Protein AF-A0A9P5QBF5-F1 (afdb_monomer)

Structure (mmCIF, N/CA/C/O backbone):
data_AF-A0A9P5QBF5-F1
#
_entry.id   AF-A0A9P5QBF5-F1
#
loop_
_atom_site.group_PDB
_atom_site.id
_atom_site.type_symbol
_atom_site.label_atom_id
_atom_site.label_alt_id
_atom_site.label_comp_id
_atom_site.label_asym_id
_atom_site.label_entity_id
_atom_site.label_seq_id
_atom_site.pdbx_PDB_ins_code
_atom_site.Cartn_x
_atom_site.Cartn_y
_atom_site.Cartn_z
_atom_site.occupancy
_atom_site.B_iso_or_equiv
_atom_site.auth_seq_id
_atom_site.auth_comp_id
_atom_site.auth_asym_id
_atom_site.auth_atom_id
_atom_site.pdbx_PDB_model_num
ATOM 1 N N . ASP A 1 1 ? 10.047 -14.218 -41.007 1.00 65.19 1 ASP A N 1
ATOM 2 C CA . ASP A 1 1 ? 9.999 -12.803 -41.409 1.00 65.19 1 ASP A CA 1
ATOM 3 C C . ASP A 1 1 ? 8.590 -12.285 -41.497 1.00 65.19 1 ASP A C 1
ATOM 5 O O . ASP A 1 1 ? 7.665 -13.054 -41.736 1.00 65.19 1 ASP A O 1
ATOM 9 N N . ILE A 1 2 ? 8.443 -10.990 -41.243 1.00 76.44 2 ILE A N 1
ATOM 10 C CA . ILE A 1 2 ? 7.163 -10.292 -41.213 1.00 76.44 2 ILE A CA 1
ATOM 11 C C . ILE A 1 2 ? 7.201 -9.244 -42.318 1.00 76.44 2 ILE A C 1
ATOM 13 O O . ILE A 1 2 ? 8.107 -8.416 -42.357 1.00 76.44 2 ILE A O 1
ATOM 17 N N . GLN A 1 3 ? 6.226 -9.289 -43.223 1.00 81.00 3 GLN A N 1
ATOM 18 C CA . GLN A 1 3 ? 6.135 -8.348 -44.332 1.00 81.00 3 GLN A CA 1
ATOM 19 C C . GLN A 1 3 ? 5.324 -7.117 -43.910 1.00 81.00 3 GLN A C 1
ATOM 21 O O . GLN A 1 3 ? 4.159 -7.230 -43.530 1.00 81.00 3 GLN A O 1
ATOM 26 N N . LEU A 1 4 ? 5.938 -5.936 -43.985 1.00 80.81 4 LEU A N 1
ATOM 27 C CA . LEU A 1 4 ? 5.291 -4.664 -43.662 1.00 80.81 4 LEU A CA 1
ATOM 28 C C . LEU A 1 4 ? 4.641 -4.061 -44.913 1.00 80.81 4 LEU A C 1
ATOM 30 O O . LEU A 1 4 ? 5.252 -4.008 -45.979 1.00 80.81 4 LEU A O 1
ATOM 34 N N . SER A 1 5 ? 3.400 -3.589 -44.780 1.00 81.31 5 SER A N 1
ATOM 35 C CA . SER A 1 5 ? 2.726 -2.821 -45.837 1.00 81.31 5 SER A CA 1
ATOM 36 C C . SER A 1 5 ? 3.204 -1.359 -45.846 1.00 81.31 5 SER A C 1
ATOM 38 O O . SER A 1 5 ? 3.577 -0.845 -44.787 1.00 81.31 5 SER A O 1
ATOM 40 N N . PRO A 1 6 ? 3.163 -0.653 -46.995 1.00 79.75 6 PRO A N 1
ATOM 41 C CA . PRO A 1 6 ? 3.531 0.761 -47.069 1.00 79.75 6 PRO A CA 1
ATOM 42 C C . PRO A 1 6 ? 2.753 1.604 -46.050 1.00 79.75 6 PRO A C 1
ATO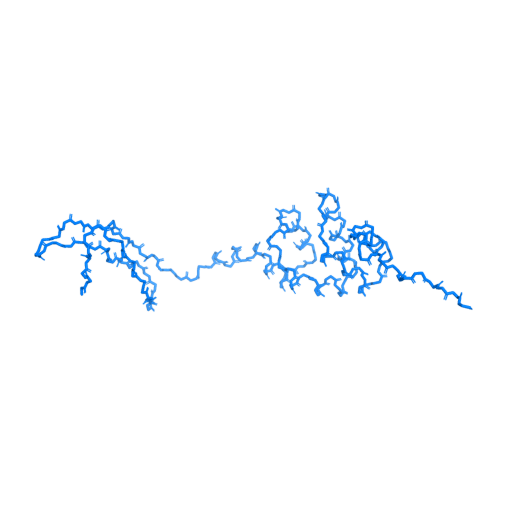M 44 O O . PRO A 1 6 ? 1.530 1.507 -45.975 1.00 79.75 6 PRO A O 1
ATOM 47 N N . HIS A 1 7 ? 3.464 2.421 -45.266 1.00 78.19 7 HIS A N 1
ATOM 48 C CA . HIS A 1 7 ? 2.912 3.259 -44.187 1.00 78.19 7 HIS A CA 1
ATOM 49 C C . HIS A 1 7 ? 2.167 2.505 -43.061 1.00 78.19 7 HIS A C 1
ATOM 51 O O . HIS A 1 7 ? 1.459 3.130 -42.273 1.00 78.19 7 HIS A O 1
ATOM 57 N N . GLY A 1 8 ? 2.328 1.181 -42.952 1.00 75.88 8 GLY A N 1
ATOM 58 C CA . GLY A 1 8 ? 1.756 0.381 -41.868 1.00 75.88 8 GLY A CA 1
ATOM 59 C C . GLY A 1 8 ? 2.622 0.382 -40.605 1.00 75.88 8 GLY A C 1
ATOM 60 O O . GLY A 1 8 ? 3.849 0.350 -40.679 1.00 75.88 8 GLY A O 1
ATOM 61 N N . THR A 1 9 ? 1.986 0.374 -39.432 1.00 80.88 9 THR A N 1
ATOM 62 C CA . THR A 1 9 ? 2.643 0.101 -38.144 1.00 80.88 9 THR A CA 1
ATOM 63 C C . THR A 1 9 ? 2.379 -1.345 -37.742 1.00 80.88 9 THR A C 1
ATOM 65 O O . THR A 1 9 ? 1.262 -1.836 -37.891 1.00 80.88 9 THR A O 1
ATOM 68 N N . PHE A 1 10 ? 3.396 -2.026 -37.224 1.00 81.50 10 PHE A N 1
ATOM 69 C CA . PHE A 1 10 ? 3.298 -3.413 -36.789 1.00 81.50 10 PHE A CA 1
ATOM 70 C C . PHE A 1 10 ? 4.012 -3.597 -35.447 1.00 81.50 10 PHE A C 1
ATOM 72 O O . PHE A 1 10 ? 5.110 -3.077 -35.255 1.00 81.50 10 PHE A O 1
ATOM 79 N N . GLN A 1 11 ? 3.390 -4.344 -34.536 1.00 85.25 11 GLN A N 1
ATOM 80 C CA . GLN A 1 11 ? 3.918 -4.666 -33.211 1.00 85.25 11 GLN A CA 1
ATOM 81 C C . GLN A 1 11 ? 3.894 -6.184 -33.021 1.00 85.25 11 GLN A C 1
ATOM 83 O O . GLN A 1 11 ? 2.894 -6.833 -33.322 1.00 85.25 11 GLN A O 1
ATOM 88 N N . TYR A 1 12 ? 4.996 -6.740 -32.516 1.00 83.19 12 TYR A N 1
ATOM 89 C CA . TYR A 1 12 ? 5.130 -8.158 -32.196 1.00 83.19 12 TYR A CA 1
ATOM 90 C C . TYR A 1 12 ? 5.680 -8.319 -30.789 1.00 83.19 12 TYR A C 1
ATOM 92 O O . TYR A 1 12 ? 6.741 -7.787 -30.462 1.00 83.19 12 TYR A O 1
ATOM 100 N N . GLU A 1 13 ? 4.950 -9.063 -29.971 1.00 87.88 13 GLU A N 1
ATOM 101 C CA . GLU A 1 13 ? 5.317 -9.361 -28.595 1.00 87.88 13 GLU A CA 1
ATOM 102 C C . GLU A 1 13 ? 5.711 -10.828 -28.487 1.00 87.88 13 GLU A C 1
ATOM 104 O O . GLU A 1 13 ? 5.074 -11.707 -29.068 1.00 87.88 13 GLU A O 1
ATOM 109 N N . TYR A 1 14 ? 6.773 -11.099 -27.736 1.00 85.06 14 TYR A N 1
ATOM 110 C CA . TYR A 1 14 ? 7.214 -12.455 -27.450 1.00 85.06 14 TYR A CA 1
ATOM 111 C C . TYR A 1 14 ? 7.714 -12.556 -26.015 1.00 85.06 14 TYR A C 1
ATOM 113 O O . TYR A 1 14 ? 8.291 -11.617 -25.465 1.00 85.06 14 TYR A O 1
ATOM 121 N N . GLY A 1 15 ? 7.481 -13.719 -25.413 1.00 87.62 15 GLY A N 1
ATOM 122 C CA . GLY A 1 15 ? 7.996 -14.064 -24.096 1.00 87.62 15 GLY A CA 1
ATOM 123 C C . GLY A 1 15 ? 9.265 -14.899 -24.210 1.00 87.62 15 GLY A C 1
ATOM 124 O O . GLY A 1 15 ? 9.379 -15.762 -25.078 1.00 87.62 15 GLY A O 1
ATOM 125 N N . PHE A 1 16 ? 10.207 -14.662 -23.306 1.00 87.62 16 PHE A N 1
ATOM 126 C CA . PHE A 1 16 ? 11.395 -15.486 -23.111 1.00 87.62 16 PHE A CA 1
ATOM 127 C C . PHE A 1 16 ? 11.712 -15.553 -21.616 1.00 87.62 16 PHE A C 1
ATOM 129 O O . PHE A 1 16 ? 11.216 -14.750 -20.824 1.00 87.62 16 PHE A O 1
ATOM 136 N N . TYR A 1 17 ? 12.528 -16.525 -21.226 1.00 89.56 17 TYR A N 1
ATOM 137 C CA . TYR A 1 17 ? 13.035 -16.661 -19.866 1.00 89.56 17 TYR A CA 1
ATOM 138 C C . TYR A 1 17 ? 14.560 -16.720 -19.901 1.00 89.56 17 TYR A C 1
ATOM 140 O O . TYR A 1 17 ? 15.155 -17.054 -20.927 1.00 89.56 17 TYR A O 1
ATOM 148 N N . PHE A 1 18 ? 15.188 -16.415 -18.771 1.00 89.81 18 PHE A N 1
ATOM 149 C CA . PHE A 1 18 ? 16.626 -16.575 -18.600 1.00 89.81 18 PHE A CA 1
ATOM 150 C C . PHE A 1 18 ? 16.900 -17.824 -17.769 1.00 89.81 18 PHE A C 1
ATOM 152 O O . PHE A 1 18 ? 16.278 -17.979 -16.716 1.00 89.81 18 PHE A O 1
ATOM 159 N N . PRO A 1 19 ? 17.789 -18.723 -18.223 1.00 88.44 19 PRO A N 1
ATOM 160 C CA . PRO A 1 19 ? 18.103 -19.929 -17.469 1.00 88.44 19 PRO A CA 1
ATOM 161 C C . PRO A 1 19 ? 18.984 -19.630 -16.248 1.00 88.44 19 PRO A C 1
ATOM 163 O O . PRO A 1 19 ? 18.926 -20.361 -15.265 1.00 88.44 19 PRO A O 1
ATOM 166 N N . GLU A 1 20 ? 19.791 -18.567 -16.312 1.00 89.62 20 GLU A N 1
ATOM 167 C CA . GLU A 1 20 ? 20.855 -18.268 -15.353 1.00 89.62 20 GLU A CA 1
ATOM 168 C C . GLU A 1 20 ? 21.074 -16.752 -15.227 1.00 89.62 20 GLU A C 1
ATOM 170 O O . GLU A 1 20 ? 20.557 -15.954 -16.016 1.00 89.62 20 GLU A O 1
ATOM 175 N N . GLU A 1 21 ? 21.855 -16.351 -14.228 1.00 90.44 21 GLU A N 1
ATOM 176 C CA . GLU A 1 21 ? 22.287 -14.967 -14.043 1.00 90.44 21 GLU A CA 1
ATOM 177 C C . GLU A 1 21 ? 23.352 -14.577 -15.069 1.00 90.44 21 GLU A C 1
ATOM 179 O O . GLU A 1 21 ? 24.209 -15.378 -15.434 1.00 90.44 21 GLU A O 1
ATOM 184 N N . GLY A 1 22 ? 23.333 -13.323 -15.519 1.00 91.75 22 GLY A N 1
ATOM 185 C CA . GLY A 1 22 ? 24.286 -12.853 -16.517 1.00 91.75 22 GLY A CA 1
ATOM 186 C C . GLY A 1 22 ? 23.839 -11.602 -17.257 1.00 91.75 22 GLY A C 1
ATOM 187 O O . GLY A 1 22 ? 22.780 -11.030 -16.995 1.00 91.75 22 GLY A O 1
ATOM 188 N N . ASP A 1 23 ? 24.677 -11.172 -18.194 1.00 91.94 23 ASP A N 1
ATOM 189 C CA . ASP A 1 23 ? 24.373 -10.094 -19.129 1.00 91.94 23 ASP A CA 1
ATOM 190 C C . ASP A 1 23 ? 24.045 -10.707 -20.489 1.00 91.94 23 ASP A C 1
ATOM 192 O O . ASP A 1 23 ? 24.905 -11.289 -21.147 1.00 91.94 23 ASP A O 1
ATOM 196 N N . PHE A 1 24 ? 22.787 -10.580 -20.904 1.00 89.31 24 PHE A N 1
ATOM 197 C CA . PHE A 1 24 ? 22.296 -11.147 -22.152 1.00 89.31 24 PHE A CA 1
ATOM 198 C C . PHE A 1 24 ? 22.082 -10.036 -23.173 1.00 89.31 24 PHE A C 1
ATOM 200 O O . PHE A 1 24 ? 21.282 -9.121 -22.960 1.00 89.31 24 PHE A O 1
ATOM 207 N N . SER A 1 25 ? 22.790 -10.107 -24.297 1.00 88.75 25 SER A N 1
ATOM 208 C CA . SER A 1 25 ? 22.554 -9.201 -25.419 1.00 88.75 25 SER A CA 1
ATOM 209 C C . SER A 1 25 ? 21.190 -9.484 -26.039 1.00 88.75 25 SER A C 1
ATOM 211 O O . SER A 1 25 ? 20.905 -10.600 -26.473 1.00 88.75 25 SER A O 1
ATOM 213 N N . HIS A 1 26 ? 20.346 -8.461 -26.090 1.00 86.81 26 HIS A N 1
ATOM 214 C CA . HIS A 1 26 ? 19.062 -8.508 -26.767 1.00 86.81 26 HIS A CA 1
ATOM 215 C C . HIS A 1 26 ? 19.262 -8.145 -28.233 1.00 86.81 26 HIS A C 1
ATOM 217 O O . HIS A 1 26 ? 19.743 -7.054 -28.548 1.00 86.81 26 HIS A O 1
ATOM 223 N N . TYR A 1 27 ? 18.931 -9.080 -29.124 1.00 83.62 27 TYR A N 1
ATOM 224 C CA . TYR A 1 27 ? 19.044 -8.845 -30.557 1.00 83.62 27 TYR A CA 1
ATOM 225 C C . TYR A 1 27 ? 17.982 -7.819 -30.983 1.00 83.62 27 TYR A C 1
ATOM 227 O O . TYR A 1 27 ? 16.786 -8.088 -30.819 1.00 83.62 27 TYR A O 1
ATOM 235 N N . PRO A 1 28 ? 18.385 -6.635 -31.478 1.00 85.62 28 PRO A N 1
ATOM 236 C CA . PRO A 1 28 ? 17.447 -5.556 -31.732 1.00 85.62 28 PRO A CA 1
ATOM 237 C C . PRO A 1 28 ? 16.561 -5.850 -32.943 1.00 85.62 28 PRO A C 1
ATOM 239 O O . PRO A 1 28 ? 16.864 -6.692 -33.792 1.00 85.62 28 PRO A O 1
ATOM 242 N N . ALA A 1 29 ? 15.463 -5.106 -33.049 1.00 86.69 29 ALA A N 1
ATOM 243 C CA . ALA A 1 29 ? 14.635 -5.126 -34.245 1.00 86.69 29 ALA A CA 1
ATOM 244 C C . ALA A 1 29 ? 15.429 -4.581 -35.444 1.00 86.69 29 ALA A C 1
ATOM 246 O O . ALA A 1 29 ? 16.030 -3.509 -35.350 1.00 86.69 29 ALA A O 1
ATOM 247 N N . HIS A 1 30 ? 15.400 -5.310 -36.559 1.00 86.81 30 HIS A N 1
ATOM 248 C CA . HIS A 1 30 ? 16.002 -4.913 -37.830 1.00 86.81 30 HIS A CA 1
ATOM 249 C C . HIS A 1 30 ? 14.913 -4.772 -38.891 1.00 86.81 30 HIS A C 1
ATOM 251 O O . HIS A 1 30 ? 13.950 -5.538 -38.911 1.00 86.81 30 HIS A O 1
ATOM 257 N N . VAL A 1 31 ? 15.092 -3.806 -39.784 1.00 85.94 31 VAL A N 1
ATOM 258 C CA . VAL A 1 31 ? 14.298 -3.655 -41.000 1.00 85.94 31 VAL A CA 1
ATOM 259 C C . VAL A 1 31 ? 15.239 -3.853 -42.178 1.00 85.94 31 VAL A C 1
ATOM 261 O O . VAL A 1 31 ? 16.254 -3.161 -42.286 1.00 85.94 31 VAL A O 1
ATOM 264 N N . SER A 1 32 ? 14.901 -4.792 -43.055 1.00 86.25 32 SER A N 1
ATOM 265 C CA . SER A 1 32 ? 15.607 -5.041 -44.308 1.00 86.25 32 SER A CA 1
ATOM 266 C C . SER A 1 32 ? 14.732 -4.699 -45.510 1.00 86.25 32 SER A C 1
ATOM 268 O O . SER A 1 32 ? 13.501 -4.731 -45.442 1.00 86.25 32 SER A O 1
ATOM 270 N N . ASN A 1 33 ? 15.379 -4.354 -46.618 1.00 83.50 33 ASN A N 1
ATOM 271 C CA . ASN A 1 33 ? 14.759 -4.249 -47.929 1.00 83.50 33 ASN A CA 1
ATOM 272 C C . ASN A 1 33 ? 15.538 -5.148 -48.892 1.00 83.50 33 ASN A C 1
ATOM 274 O O . ASN A 1 33 ? 16.723 -4.918 -49.122 1.00 83.50 33 ASN A O 1
ATOM 278 N N . TYR A 1 34 ? 14.878 -6.170 -49.436 1.00 83.00 34 TYR A N 1
ATOM 279 C CA . TYR A 1 34 ? 15.533 -7.276 -50.144 1.00 83.00 34 TYR A CA 1
ATOM 280 C C . TYR A 1 34 ? 16.607 -7.949 -49.268 1.00 83.00 34 TYR A C 1
ATOM 282 O O . TYR A 1 34 ? 16.255 -8.572 -48.267 1.00 83.00 34 TYR A O 1
ATOM 290 N N . GLU A 1 35 ? 17.888 -7.819 -49.618 1.00 82.50 35 GLU A N 1
ATOM 291 C CA . GLU A 1 35 ? 19.023 -8.428 -48.905 1.00 82.50 35 GLU A CA 1
ATOM 292 C C . GLU A 1 35 ? 19.789 -7.425 -48.023 1.00 82.50 35 GLU A C 1
ATOM 294 O O . GLU A 1 35 ? 20.676 -7.822 -47.267 1.00 82.50 35 GLU A O 1
ATOM 299 N N . ASP A 1 36 ? 19.412 -6.141 -48.053 1.00 82.50 36 ASP A N 1
ATOM 300 C CA . ASP A 1 36 ? 20.113 -5.074 -47.338 1.00 82.50 36 ASP A CA 1
ATOM 301 C C . ASP A 1 36 ? 19.374 -4.655 -46.061 1.00 82.50 36 ASP A C 1
ATOM 303 O O . ASP A 1 36 ? 18.168 -4.387 -46.062 1.00 82.50 36 ASP A O 1
ATOM 307 N N . ILE A 1 37 ? 20.108 -4.539 -44.951 1.00 83.69 37 ILE A N 1
ATOM 308 C CA . ILE A 1 37 ? 19.597 -3.978 -43.693 1.00 83.69 37 ILE A CA 1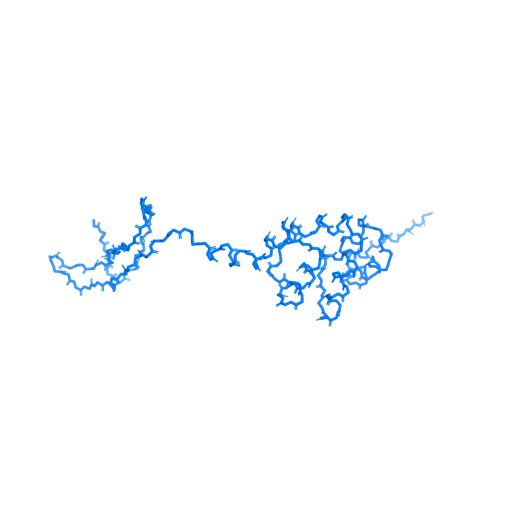
ATOM 309 C C . ILE A 1 37 ? 19.566 -2.452 -43.821 1.00 83.69 37 ILE A C 1
ATOM 311 O O . ILE A 1 37 ? 20.608 -1.815 -43.959 1.00 83.69 37 ILE A O 1
ATOM 315 N N . ILE A 1 38 ? 18.374 -1.860 -43.735 1.00 88.25 38 ILE A N 1
ATOM 316 C CA . ILE A 1 38 ? 18.167 -0.414 -43.914 1.00 88.25 38 ILE A CA 1
ATOM 317 C C . ILE A 1 38 ? 18.067 0.348 -42.588 1.00 88.25 38 ILE A C 1
ATOM 319 O O . ILE A 1 38 ? 18.360 1.541 -42.543 1.00 88.25 38 ILE A O 1
ATOM 323 N N . ALA A 1 39 ? 17.660 -0.322 -41.507 1.00 85.12 39 ALA A N 1
ATOM 324 C CA . ALA A 1 39 ? 17.586 0.266 -40.173 1.00 85.12 39 ALA A CA 1
ATOM 325 C C . ALA A 1 39 ? 17.617 -0.815 -39.088 1.00 85.12 39 ALA A C 1
ATOM 327 O O . ALA A 1 39 ? 17.147 -1.934 -39.295 1.00 85.12 39 ALA A O 1
ATOM 328 N N . PHE A 1 40 ? 18.122 -0.466 -37.908 1.00 88.12 40 PHE A N 1
ATOM 329 C CA . PHE A 1 40 ? 18.076 -1.323 -36.729 1.00 88.12 40 PHE A CA 1
ATOM 330 C C . PHE A 1 40 ? 17.916 -0.490 -35.458 1.00 88.12 40 PHE A C 1
ATOM 332 O O . PHE A 1 40 ? 18.345 0.664 -35.397 1.00 88.12 40 PHE A O 1
ATOM 339 N N . ALA A 1 41 ? 17.266 -1.064 -34.450 1.00 87.75 41 ALA A N 1
ATOM 340 C CA . ALA A 1 41 ? 17.137 -0.442 -33.139 1.00 87.75 41 ALA A CA 1
ATOM 341 C C . ALA A 1 41 ? 18.455 -0.532 -32.354 1.00 87.75 41 ALA A C 1
ATOM 343 O O . ALA A 1 41 ? 19.267 -1.430 -32.573 1.00 87.75 41 ALA A O 1
ATOM 344 N N . THR A 1 42 ? 18.662 0.374 -31.399 1.00 87.38 42 THR A N 1
ATOM 345 C CA . THR A 1 42 ? 19.836 0.320 -30.521 1.00 87.38 42 THR A CA 1
ATOM 346 C C . THR A 1 42 ? 19.869 -1.015 -29.7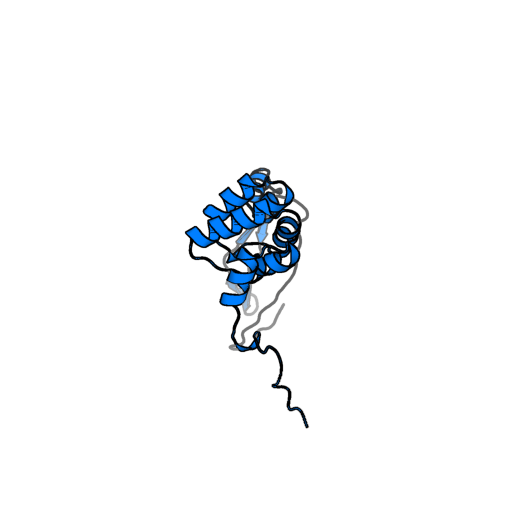63 1.00 87.38 42 THR A C 1
ATOM 348 O O . THR A 1 42 ? 18.879 -1.346 -29.104 1.00 87.38 42 THR A O 1
ATOM 351 N N . PRO A 1 43 ? 20.979 -1.778 -29.817 1.00 87.81 43 PRO A N 1
ATOM 352 C CA . PRO A 1 43 ? 21.120 -3.001 -29.040 1.00 87.81 43 PRO A CA 1
ATOM 353 C C . PRO A 1 43 ? 20.953 -2.723 -27.545 1.00 87.81 43 PRO A C 1
ATOM 355 O O . PRO A 1 43 ? 21.536 -1.776 -27.012 1.00 87.81 43 PRO A O 1
ATOM 358 N N . ALA A 1 44 ? 20.181 -3.564 -26.866 1.00 87.50 44 ALA A N 1
ATOM 359 C CA . ALA A 1 44 ? 20.005 -3.496 -25.423 1.00 87.50 44 ALA A CA 1
ATOM 360 C C . ALA A 1 44 ? 20.690 -4.690 -24.754 1.00 87.50 44 ALA A C 1
ATOM 362 O O . ALA A 1 44 ? 20.722 -5.791 -25.300 1.00 87.50 44 ALA A O 1
ATOM 363 N N . THR A 1 45 ? 21.213 -4.488 -23.548 1.00 91.31 45 THR A N 1
ATOM 364 C CA . THR A 1 45 ? 21.723 -5.584 -22.717 1.00 91.31 45 THR A CA 1
ATOM 365 C C . THR A 1 45 ? 20.784 -5.784 -21.543 1.00 91.31 45 THR A C 1
ATOM 367 O O . THR A 1 45 ? 20.577 -4.873 -20.739 1.00 91.31 45 THR A O 1
ATOM 370 N N . LEU A 1 46 ? 20.232 -6.988 -21.436 1.00 89.62 46 LEU A N 1
ATOM 371 C CA . LEU A 1 46 ? 19.360 -7.398 -20.347 1.00 89.62 46 LEU A CA 1
ATOM 372 C C . LEU A 1 46 ? 20.231 -7.960 -19.223 1.00 89.62 46 LEU A C 1
ATOM 374 O O . LEU A 1 46 ? 20.883 -8.992 -19.375 1.00 89.62 46 LEU A O 1
ATOM 378 N N . LYS A 1 47 ? 20.273 -7.238 -18.103 1.00 90.19 47 LYS A N 1
ATOM 379 C CA . LYS A 1 47 ? 21.072 -7.597 -16.929 1.00 90.19 47 LYS A CA 1
ATOM 380 C C . LYS A 1 47 ? 20.236 -8.445 -15.978 1.00 90.19 47 LYS A C 1
ATOM 382 O O . LYS A 1 47 ? 19.345 -7.927 -15.309 1.00 90.19 47 LYS A O 1
ATOM 387 N N . VAL A 1 48 ? 20.545 -9.731 -15.901 1.00 89.50 48 VAL A N 1
ATOM 388 C CA . VAL A 1 48 ? 19.931 -10.689 -14.977 1.00 89.50 48 VAL A CA 1
ATOM 389 C C . VAL A 1 48 ? 20.883 -10.874 -13.805 1.00 89.50 48 VAL A C 1
ATOM 391 O O . VAL A 1 48 ? 22.079 -11.101 -13.990 1.00 89.50 48 VAL A O 1
ATOM 394 N N . ARG A 1 49 ? 20.385 -10.712 -12.585 1.00 86.12 49 ARG A N 1
ATOM 395 C CA .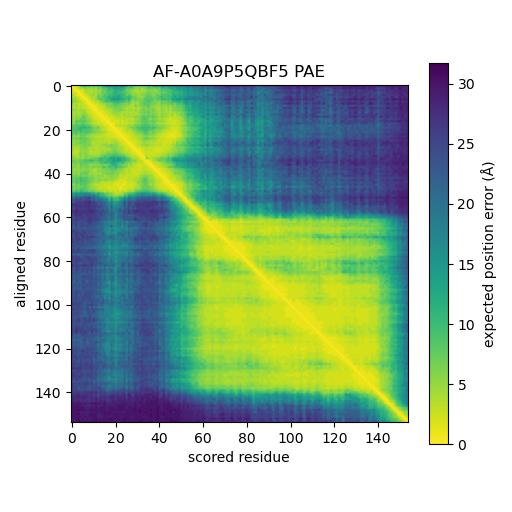 ARG A 1 49 ? 21.170 -10.821 -11.351 1.00 86.12 49 ARG A CA 1
ATOM 396 C C . ARG A 1 49 ? 20.426 -11.708 -10.367 1.00 86.12 49 ARG A C 1
ATOM 398 O O . ARG A 1 49 ? 19.194 -11.767 -10.430 1.00 86.12 49 ARG A O 1
ATOM 405 N N . ALA A 1 50 ? 21.161 -12.322 -9.443 1.00 75.56 50 ALA A N 1
ATOM 406 C CA . ALA A 1 50 ? 20.584 -12.960 -8.270 1.00 75.56 50 ALA A CA 1
ATOM 407 C C . ALA A 1 50 ? 19.582 -12.014 -7.603 1.00 75.56 50 ALA A C 1
ATOM 409 O O . ALA A 1 50 ? 19.804 -10.795 -7.605 1.00 75.56 50 ALA A O 1
ATOM 410 N N . PRO A 1 51 ? 18.515 -12.532 -6.970 1.00 62.81 51 PRO A N 1
ATOM 411 C CA . PRO A 1 51 ? 17.791 -11.751 -5.983 1.00 62.81 51 PRO A CA 1
ATOM 412 C C . PRO A 1 51 ? 18.799 -11.276 -4.931 1.00 62.81 51 PRO A C 1
ATOM 414 O O . PRO A 1 51 ? 19.324 -12.053 -4.137 1.00 62.81 51 PRO A O 1
ATOM 417 N N . ALA A 1 52 ? 19.121 -9.993 -5.006 1.00 57.78 52 ALA A N 1
ATOM 418 C CA . ALA A 1 52 ? 20.206 -9.402 -4.256 1.00 57.78 52 ALA A CA 1
ATOM 419 C C . ALA A 1 52 ? 19.853 -9.390 -2.752 1.00 57.78 52 ALA A C 1
ATOM 421 O O . ALA A 1 52 ? 18.678 -9.285 -2.391 1.00 57.78 52 ALA A O 1
ATOM 422 N N . LEU A 1 53 ? 20.829 -9.553 -1.851 1.00 53.59 53 LEU A N 1
ATOM 423 C CA . LEU A 1 53 ? 20.562 -9.552 -0.400 1.00 53.59 53 LEU A CA 1
ATOM 424 C C . LEU A 1 53 ? 20.025 -8.190 0.075 1.00 53.59 53 LEU A C 1
ATOM 426 O O . LEU A 1 53 ? 19.188 -8.138 0.966 1.00 53.59 53 LEU A O 1
ATOM 430 N N . ASP A 1 54 ? 20.433 -7.116 -0.586 1.00 49.62 54 ASP A N 1
ATOM 431 C CA . ASP A 1 54 ? 19.934 -5.739 -0.509 1.00 49.62 54 ASP A CA 1
ATOM 432 C C . ASP A 1 54 ? 18.474 -5.593 -0.965 1.00 49.62 54 ASP A C 1
ATOM 434 O O . ASP A 1 54 ? 17.783 -4.671 -0.531 1.00 49.62 54 ASP A O 1
ATOM 438 N N . ARG A 1 55 ? 17.928 -6.553 -1.728 1.00 48.53 55 ARG A N 1
ATOM 439 C CA . ARG A 1 55 ? 16.474 -6.647 -1.908 1.00 48.53 55 ARG A CA 1
ATOM 440 C C . ARG A 1 55 ? 15.776 -6.933 -0.584 1.00 48.53 55 ARG A C 1
ATOM 442 O O . ARG A 1 55 ? 14.700 -6.393 -0.381 1.00 48.53 55 ARG A O 1
ATOM 449 N N . LYS A 1 56 ? 16.378 -7.687 0.352 1.00 50.62 56 LYS A N 1
ATOM 450 C CA . LYS A 1 56 ? 15.804 -7.812 1.706 1.00 50.62 56 LYS A CA 1
ATOM 451 C C . LYS A 1 56 ? 15.764 -6.467 2.419 1.00 50.62 56 LYS A C 1
ATOM 453 O O . LYS A 1 56 ? 14.793 -6.217 3.115 1.00 50.62 56 LYS A O 1
ATOM 458 N N . GLU A 1 57 ? 16.770 -5.612 2.260 1.00 49.50 57 GLU A N 1
ATOM 459 C CA . GLU A 1 57 ? 16.793 -4.288 2.900 1.00 49.50 57 GLU A CA 1
ATOM 460 C C . GLU A 1 57 ? 15.764 -3.334 2.268 1.00 49.50 57 GLU A C 1
ATOM 462 O O . GLU A 1 57 ? 15.040 -2.639 2.982 1.00 49.50 57 GLU A O 1
ATOM 467 N N . ALA A 1 58 ? 15.607 -3.367 0.940 1.00 53.53 58 ALA A N 1
ATOM 468 C CA . ALA A 1 58 ? 14.531 -2.659 0.242 1.00 53.53 58 ALA A CA 1
ATOM 469 C C . ALA A 1 58 ? 13.134 -3.216 0.598 1.00 53.53 58 ALA A C 1
ATOM 471 O O . ALA A 1 58 ? 12.175 -2.459 0.781 1.00 53.53 58 ALA A O 1
ATOM 472 N N . ASP A 1 59 ? 13.018 -4.535 0.769 1.00 58.34 59 ASP A N 1
ATOM 473 C CA . ASP A 1 59 ? 11.787 -5.203 1.189 1.00 58.34 59 ASP A CA 1
ATOM 474 C C . ASP A 1 59 ? 11.452 -4.867 2.651 1.00 58.34 59 ASP A C 1
ATOM 476 O O . ASP A 1 59 ? 10.277 -4.667 2.951 1.00 58.34 59 ASP A O 1
ATOM 480 N N . MET A 1 60 ? 12.446 -4.707 3.540 1.00 61.66 60 MET A N 1
ATOM 481 C CA . MET A 1 60 ? 12.244 -4.327 4.950 1.00 61.66 60 MET A CA 1
ATOM 482 C C . MET A 1 60 ? 11.491 -3.001 5.100 1.00 61.66 60 MET A C 1
ATOM 484 O O . MET A 1 60 ? 10.672 -2.844 6.006 1.00 61.66 60 MET A O 1
ATOM 488 N N . GLY A 1 61 ? 11.735 -2.058 4.189 1.00 68.88 61 GLY A N 1
ATOM 489 C CA . GLY A 1 61 ? 11.057 -0.765 4.155 1.00 68.88 61 GLY A CA 1
ATOM 490 C C . GLY A 1 61 ? 9.678 -0.785 3.490 1.00 68.88 61 GLY A C 1
ATOM 491 O O . GLY A 1 61 ? 9.006 0.249 3.471 1.00 68.88 61 GLY A O 1
ATOM 492 N N . THR A 1 62 ? 9.236 -1.910 2.928 1.00 80.56 62 THR A N 1
ATOM 493 C CA . THR A 1 62 ? 7.946 -2.004 2.233 1.00 80.56 62 THR A CA 1
ATOM 494 C C . THR A 1 62 ? 6.809 -2.214 3.232 1.00 80.56 62 THR A C 1
ATOM 496 O O . THR A 1 62 ? 6.949 -2.951 4.208 1.00 80.56 62 THR A O 1
ATOM 499 N N . TRP A 1 63 ? 5.638 -1.622 2.970 1.00 85.69 63 TRP A N 1
ATOM 500 C CA . TRP A 1 63 ? 4.448 -1.802 3.812 1.00 85.69 63 TRP A CA 1
ATOM 501 C C . TRP A 1 63 ? 4.129 -3.271 4.102 1.00 85.69 63 TRP A C 1
ATOM 503 O O . TRP A 1 63 ? 3.853 -3.635 5.242 1.00 85.69 63 TRP A O 1
ATOM 513 N N . SER A 1 64 ? 4.227 -4.127 3.086 1.00 83.75 64 SER A N 1
ATOM 514 C CA . SER A 1 64 ? 4.006 -5.569 3.206 1.00 83.75 64 SER A CA 1
ATOM 515 C C . SER A 1 64 ? 4.923 -6.233 4.235 1.00 83.75 64 SER A C 1
ATOM 517 O O . SER A 1 64 ? 4.492 -7.162 4.912 1.00 83.75 64 SER A O 1
ATOM 519 N N . TYR A 1 65 ? 6.170 -5.777 4.371 1.00 84.81 65 TYR A N 1
ATOM 520 C CA . TYR A 1 65 ? 7.103 -6.318 5.356 1.00 84.81 65 TYR A CA 1
ATOM 521 C C . TYR A 1 65 ? 6.792 -5.796 6.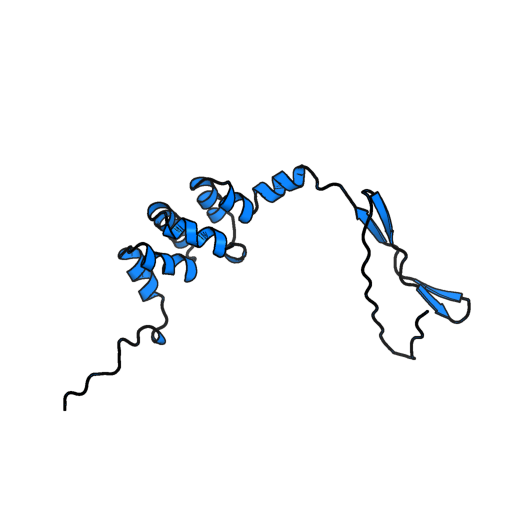756 1.00 84.81 65 TYR A C 1
ATOM 523 O O . TYR A 1 65 ? 6.632 -6.595 7.678 1.00 84.81 65 TYR A O 1
ATOM 531 N N . VAL A 1 66 ? 6.618 -4.479 6.907 1.00 87.06 66 VAL A N 1
ATOM 532 C CA . VAL A 1 66 ? 6.294 -3.846 8.198 1.00 87.06 66 VAL A CA 1
ATOM 533 C C . VAL A 1 66 ? 4.995 -4.413 8.778 1.00 87.06 66 VAL A C 1
ATOM 535 O O . VAL A 1 66 ? 4.910 -4.697 9.967 1.00 87.06 66 VAL A O 1
ATOM 538 N N . LEU A 1 67 ? 3.983 -4.671 7.950 1.00 86.69 67 LEU A N 1
ATOM 539 C CA . LEU A 1 67 ? 2.710 -5.218 8.425 1.00 86.69 67 LEU A CA 1
ATOM 540 C C . LEU A 1 67 ? 2.779 -6.710 8.777 1.00 86.69 67 LEU A C 1
ATOM 542 O O . LEU A 1 67 ? 2.026 -7.154 9.647 1.00 86.69 67 LEU A O 1
ATOM 546 N N . LYS A 1 68 ? 3.673 -7.477 8.137 1.00 84.75 68 LYS A N 1
ATOM 547 C CA . LYS A 1 68 ? 3.865 -8.911 8.412 1.00 84.75 68 LYS A CA 1
ATOM 548 C C . LYS A 1 68 ? 4.785 -9.172 9.602 1.00 84.75 68 LYS A C 1
ATOM 550 O O . LYS A 1 68 ? 4.475 -10.031 10.423 1.00 84.75 68 LYS A O 1
ATOM 555 N N . HIS A 1 69 ? 5.899 -8.452 9.684 1.00 83.50 69 HIS A N 1
ATOM 556 C CA . HIS A 1 69 ? 6.989 -8.725 10.626 1.00 83.50 69 HIS A CA 1
ATOM 557 C C . HIS A 1 69 ? 7.231 -7.595 11.629 1.00 83.50 69 HIS A C 1
ATOM 559 O O . HIS A 1 69 ? 7.838 -7.838 12.668 1.00 83.50 69 HIS A O 1
ATOM 565 N N . GLY A 1 70 ? 6.757 -6.384 11.341 1.00 81.00 70 GLY A N 1
ATOM 566 C CA . GLY A 1 70 ? 6.961 -5.215 12.188 1.00 81.00 70 GLY A CA 1
ATOM 567 C C . GLY A 1 70 ? 6.070 -5.186 13.429 1.00 81.00 70 GLY A C 1
ATOM 568 O O . GLY A 1 70 ? 4.979 -5.781 13.499 1.00 81.00 70 GLY A O 1
ATOM 569 N N . THR A 1 71 ? 6.567 -4.451 14.417 1.00 86.31 71 THR A N 1
ATOM 570 C CA . THR A 1 71 ? 5.871 -4.110 15.655 1.00 86.31 71 THR A CA 1
ATOM 571 C C . THR A 1 71 ? 4.857 -2.983 15.429 1.00 86.31 71 THR A C 1
ATOM 573 O O . THR A 1 71 ? 4.715 -2.439 14.333 1.00 86.31 71 THR A O 1
ATOM 576 N N . LYS A 1 72 ? 4.102 -2.632 16.475 1.00 87.50 72 LYS A N 1
ATOM 577 C CA . LYS A 1 72 ? 3.129 -1.529 16.419 1.00 87.50 72 LYS A CA 1
ATOM 578 C C . LYS A 1 72 ? 3.818 -0.182 16.193 1.00 87.50 72 LYS A C 1
ATOM 580 O O . LYS A 1 72 ? 3.323 0.621 15.409 1.00 87.50 72 LYS A O 1
ATOM 585 N N . ASP A 1 73 ? 4.970 0.018 16.824 1.00 87.06 73 ASP A N 1
ATOM 586 C CA . ASP A 1 73 ? 5.744 1.254 16.712 1.00 87.06 73 ASP A CA 1
ATOM 587 C C . ASP A 1 73 ? 6.371 1.396 15.318 1.00 87.06 73 ASP A C 1
ATOM 589 O O . ASP A 1 73 ? 6.405 2.499 14.769 1.00 87.06 73 ASP A O 1
ATOM 593 N N . ASP A 1 74 ? 6.756 0.280 14.686 1.00 87.56 74 ASP A N 1
ATOM 594 C CA . ASP A 1 74 ? 7.244 0.279 13.300 1.00 87.56 74 ASP A CA 1
ATOM 595 C C . ASP A 1 74 ? 6.145 0.705 12.318 1.00 87.56 74 ASP A C 1
ATOM 597 O O . ASP A 1 74 ? 6.407 1.451 11.374 1.00 87.56 74 ASP A O 1
ATOM 601 N N . ILE A 1 75 ? 4.898 0.271 12.548 1.00 88.06 75 ILE A N 1
ATOM 602 C CA . ILE A 1 75 ? 3.747 0.690 11.734 1.00 88.06 75 ILE A CA 1
ATOM 603 C C . ILE A 1 75 ? 3.522 2.193 11.871 1.00 88.06 75 ILE A C 1
ATOM 605 O O . ILE A 1 75 ? 3.340 2.858 10.856 1.00 88.06 75 ILE A O 1
ATOM 609 N N . LEU A 1 76 ? 3.542 2.731 13.094 1.00 87.44 76 LEU A N 1
ATOM 610 C CA . LEU A 1 76 ? 3.341 4.163 13.334 1.00 87.44 76 LEU A CA 1
ATOM 611 C C . LEU A 1 76 ? 4.471 5.000 12.717 1.00 87.44 76 LEU A C 1
ATOM 613 O O . LEU A 1 76 ? 4.193 5.933 11.971 1.00 87.44 76 LEU A O 1
ATOM 617 N N . SER A 1 77 ? 5.729 4.600 12.914 1.00 88.31 77 SER A N 1
ATOM 618 C CA . SER A 1 77 ? 6.899 5.273 12.326 1.00 88.31 77 SER A CA 1
ATOM 619 C C . SER A 1 77 ? 6.869 5.240 10.793 1.00 88.31 77 SER A C 1
ATOM 621 O O . SER A 1 77 ? 7.196 6.215 10.108 1.00 88.31 77 SER A O 1
ATOM 623 N N . LYS A 1 78 ? 6.437 4.114 10.212 1.00 88.06 78 LYS A N 1
ATOM 624 C CA . LYS A 1 78 ? 6.277 3.997 8.760 1.00 88.06 78 LYS A CA 1
ATOM 625 C C . LYS A 1 78 ? 5.114 4.842 8.247 1.00 88.06 78 LYS A C 1
ATOM 627 O O . LYS A 1 78 ? 5.231 5.445 7.179 1.00 88.06 78 LYS A O 1
ATOM 632 N N . LEU A 1 79 ? 4.025 4.903 9.013 1.00 86.75 79 LEU A N 1
ATOM 633 C CA . LEU A 1 79 ? 2.869 5.730 8.709 1.00 86.75 79 LEU A CA 1
ATOM 634 C C . LEU A 1 79 ? 3.258 7.200 8.679 1.00 86.75 79 LEU A C 1
ATOM 636 O O . LEU A 1 79 ? 2.8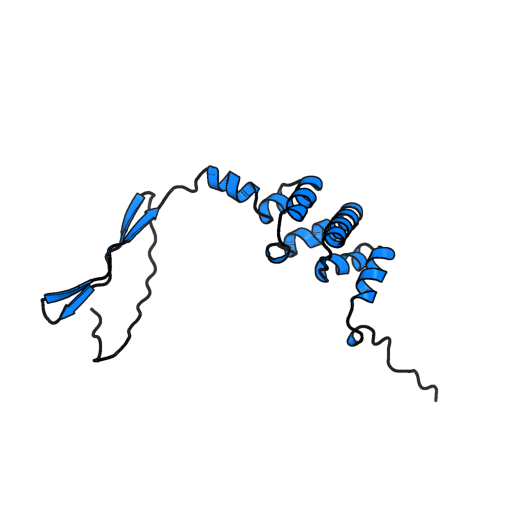59 7.860 7.740 1.00 86.75 79 LEU A O 1
ATOM 640 N N . GLU A 1 80 ? 4.083 7.696 9.601 1.00 83.69 80 GLU A N 1
ATOM 641 C CA . GLU A 1 80 ? 4.537 9.097 9.619 1.00 83.69 80 GLU 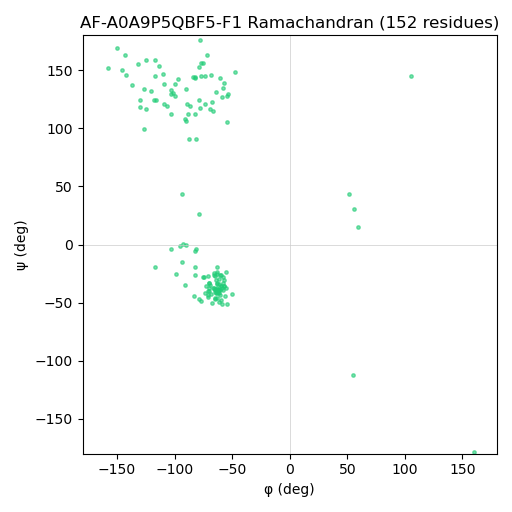A CA 1
ATOM 642 C C . GLU A 1 80 ? 5.303 9.516 8.354 1.00 83.69 80 GLU A C 1
ATOM 644 O O . GLU A 1 80 ? 5.139 10.637 7.880 1.00 83.69 80 GLU A O 1
ATOM 649 N N . SER A 1 81 ? 6.100 8.616 7.775 1.00 81.50 81 SER A N 1
ATOM 650 C CA . SER A 1 81 ? 6.974 8.917 6.629 1.00 81.50 81 SER A CA 1
ATOM 651 C C . SER A 1 81 ? 6.361 8.631 5.253 1.00 81.50 81 SER A C 1
ATOM 653 O O . SER A 1 81 ? 6.905 9.073 4.243 1.00 81.50 81 SER A O 1
ATOM 655 N N . SER A 1 82 ? 5.260 7.876 5.181 1.00 82.69 82 SER A N 1
ATOM 656 C CA . SER A 1 82 ? 4.743 7.324 3.918 1.00 82.69 82 SER A CA 1
ATOM 657 C C . SER A 1 82 ? 3.351 7.861 3.553 1.00 82.69 82 SER A C 1
ATOM 659 O O . SER A 1 82 ? 2.594 8.329 4.407 1.00 82.69 82 SER A O 1
ATOM 661 N N . SER A 1 83 ? 2.991 7.783 2.266 1.00 81.06 83 SER A N 1
ATOM 662 C CA . SER A 1 83 ? 1.652 8.136 1.773 1.00 81.06 83 SER A CA 1
ATOM 663 C C . SER A 1 83 ? 0.654 6.985 1.953 1.00 81.06 83 SER A C 1
ATOM 665 O O . SER A 1 83 ? 0.991 5.817 1.724 1.00 81.06 83 SER A O 1
ATOM 667 N N . LEU A 1 84 ? -0.604 7.313 2.273 1.00 80.19 84 LEU A N 1
ATOM 668 C CA . LEU A 1 84 ? -1.693 6.330 2.400 1.00 80.19 84 LEU A CA 1
ATOM 669 C C . LEU A 1 84 ? -2.023 5.601 1.090 1.00 80.19 84 LEU A C 1
ATOM 671 O O . LEU A 1 84 ? -2.529 4.484 1.120 1.00 80.19 84 LEU A O 1
ATOM 675 N N . SER A 1 85 ? -1.709 6.196 -0.064 1.00 79.44 85 SER A N 1
ATOM 676 C CA . SER A 1 85 ? -1.961 5.599 -1.385 1.00 79.44 85 SER A CA 1
ATOM 677 C C . SER A 1 85 ? -1.244 4.263 -1.602 1.00 79.44 85 SER A C 1
ATOM 679 O O . SER A 1 85 ? -1.710 3.434 -2.376 1.00 79.44 85 SER A O 1
ATOM 681 N N . SER A 1 86 ? -0.122 4.050 -0.914 1.00 79.00 86 SER A N 1
ATOM 682 C CA . SER A 1 86 ? 0.696 2.835 -1.011 1.00 79.00 86 SER A CA 1
ATOM 683 C C . SER A 1 86 ? 0.343 1.767 0.031 1.00 79.00 86 SER A C 1
ATOM 685 O O . SER A 1 86 ? 0.978 0.712 0.073 1.00 79.00 86 SER A O 1
ATOM 687 N N . LEU A 1 87 ? -0.641 2.038 0.893 1.00 86.06 87 LEU A N 1
ATOM 688 C CA . LEU A 1 87 ? -0.972 1.202 2.037 1.00 86.06 87 LEU A CA 1
ATOM 689 C C . LEU A 1 87 ? -1.787 -0.034 1.607 1.00 86.06 87 LEU A C 1
ATOM 691 O O . LEU A 1 87 ? -2.867 0.111 1.033 1.00 86.06 87 LEU A O 1
ATOM 695 N N . PRO A 1 88 ? -1.341 -1.263 1.920 1.00 87.25 88 PRO A N 1
ATOM 696 C CA . PRO A 1 88 ? -2.117 -2.469 1.666 1.00 87.25 88 PRO A CA 1
ATOM 697 C C . PRO A 1 88 ? -3.156 -2.665 2.783 1.00 87.25 88 PRO A C 1
ATOM 699 O O . PRO A 1 88 ? -2.900 -3.304 3.810 1.00 87.25 88 PRO A O 1
ATOM 702 N N . PHE A 1 89 ? -4.347 -2.101 2.573 1.00 88.94 89 PHE A N 1
ATOM 703 C CA . PHE A 1 89 ? -5.469 -2.142 3.520 1.00 88.94 89 PHE A CA 1
ATOM 704 C C . PHE A 1 89 ? -5.852 -3.570 3.932 1.00 88.94 89 PHE A C 1
ATOM 706 O O . PHE A 1 89 ? -6.105 -3.810 5.111 1.00 88.94 89 PHE A O 1
ATOM 713 N N . ASP A 1 90 ? -5.788 -4.534 3.012 1.00 87.50 90 ASP A N 1
ATOM 714 C CA . ASP A 1 90 ? -6.116 -5.943 3.281 1.00 87.50 90 ASP A CA 1
ATOM 715 C C . ASP A 1 90 ? -5.261 -6.562 4.398 1.00 87.50 90 ASP A C 1
ATOM 717 O O . ASP A 1 90 ? -5.701 -7.470 5.103 1.00 87.50 90 ASP A O 1
ATOM 721 N N . MET A 1 91 ? -4.038 -6.055 4.596 1.00 88.19 91 MET A N 1
ATOM 722 C CA . MET A 1 91 ? -3.141 -6.516 5.658 1.00 88.19 91 MET A CA 1
ATOM 723 C C . MET A 1 91 ? -3.299 -5.714 6.953 1.00 88.19 91 MET A C 1
ATOM 725 O O . MET A 1 91 ? -3.156 -6.271 8.043 1.00 88.19 91 MET A O 1
ATOM 729 N N . LEU A 1 92 ? -3.581 -4.411 6.856 1.00 89.94 92 LEU A N 1
ATOM 730 C CA . LEU A 1 92 ? -3.679 -3.534 8.022 1.00 89.94 92 LEU A CA 1
ATOM 731 C C . LEU A 1 92 ? -5.022 -3.680 8.753 1.00 89.94 92 LEU A C 1
ATOM 733 O O . LEU A 1 92 ? -5.031 -3.808 9.979 1.00 89.94 92 LEU A O 1
ATOM 737 N N . LEU A 1 93 ? -6.147 -3.680 8.029 1.00 91.19 93 LEU A N 1
ATOM 738 C CA . LEU A 1 93 ? -7.490 -3.634 8.625 1.00 91.19 93 LEU A CA 1
ATOM 739 C C . LEU A 1 93 ? -7.748 -4.777 9.627 1.00 91.19 93 LEU A C 1
ATOM 741 O O . LEU A 1 93 ? -8.205 -4.484 10.735 1.00 91.19 93 LEU A O 1
ATOM 745 N N . PRO A 1 94 ? -7.381 -6.049 9.352 1.00 90.69 94 PRO A N 1
ATOM 746 C CA . PRO A 1 94 ? -7.568 -7.130 10.323 1.00 90.69 94 PRO A CA 1
ATOM 747 C C . PRO A 1 94 ? -6.732 -6.960 11.600 1.00 90.69 94 PRO A C 1
ATOM 749 O O . PRO A 1 94 ? -7.117 -7.461 12.657 1.00 90.69 94 PRO A O 1
ATOM 752 N N . ARG A 1 95 ? -5.580 -6.270 11.535 1.00 89.81 95 ARG A N 1
ATOM 753 C CA . ARG A 1 95 ? -4.773 -5.962 12.731 1.00 89.81 95 ARG A CA 1
ATOM 754 C C . ARG A 1 95 ? -5.439 -4.871 13.567 1.00 89.81 95 ARG A C 1
ATOM 756 O O . ARG A 1 95 ? -5.502 -5.014 14.785 1.00 89.81 95 ARG A O 1
ATOM 763 N N . LEU A 1 96 ? -5.983 -3.836 12.924 1.00 90.25 96 LEU A N 1
ATOM 764 C CA . LEU A 1 96 ? -6.713 -2.758 13.604 1.00 90.25 96 LEU A CA 1
ATOM 765 C C . LEU A 1 96 ? -7.998 -3.257 14.274 1.00 90.25 96 LEU A C 1
ATOM 767 O O . LEU A 1 96 ? -8.301 -2.855 15.392 1.00 90.25 96 LEU A O 1
ATOM 771 N N . GLN A 1 97 ? -8.721 -4.180 13.632 1.00 90.00 97 GLN A N 1
ATOM 772 C CA . GLN A 1 97 ? -9.921 -4.800 14.208 1.00 90.00 97 GLN A CA 1
ATOM 773 C C . GLN A 1 97 ? -9.621 -5.571 15.501 1.00 90.00 97 GLN A C 1
ATOM 775 O O . GLN A 1 97 ? -10.449 -5.613 16.406 1.00 90.00 97 GLN A O 1
ATOM 780 N N . LYS A 1 98 ? -8.433 -6.182 15.602 1.00 89.62 98 LYS A N 1
ATOM 781 C CA . LYS A 1 98 ? -8.010 -6.941 16.788 1.00 89.62 98 LYS A CA 1
ATOM 782 C C . LYS A 1 98 ? -7.460 -6.055 17.902 1.00 89.62 98 LYS A C 1
ATOM 784 O O . LYS A 1 98 ? -7.504 -6.456 19.063 1.00 89.62 98 LYS A O 1
ATOM 789 N N . ASP A 1 99 ? -6.920 -4.884 17.569 1.00 89.88 99 ASP A N 1
ATOM 790 C CA . ASP A 1 99 ? -6.257 -4.005 18.526 1.00 89.88 99 ASP A CA 1
ATOM 791 C C . ASP A 1 99 ? -6.820 -2.581 18.507 1.00 89.88 99 ASP A C 1
ATOM 793 O O . ASP A 1 99 ? -6.421 -1.711 17.728 1.00 89.88 99 ASP A O 1
ATOM 797 N N . LYS A 1 100 ? -7.696 -2.325 19.479 1.00 89.88 100 LYS A N 1
ATOM 798 C CA . LYS A 1 100 ? -8.308 -1.018 19.717 1.00 89.88 100 LYS A CA 1
ATOM 799 C C . LYS A 1 100 ? -7.298 0.093 20.008 1.00 89.88 100 LYS A C 1
ATOM 801 O O . LYS A 1 100 ? -7.535 1.241 19.634 1.00 89.88 100 LYS A O 1
ATOM 806 N N . ARG A 1 101 ? -6.195 -0.208 20.704 1.00 91.25 101 ARG A N 1
ATOM 807 C CA . ARG A 1 101 ? -5.188 0.810 21.051 1.00 91.25 101 ARG A CA 1
ATOM 808 C C . ARG A 1 101 ? -4.425 1.235 19.805 1.00 91.25 101 ARG A C 1
ATOM 810 O O . ARG A 1 101 ? -4.257 2.431 19.588 1.00 91.25 101 ARG A O 1
ATOM 817 N N . LEU A 1 102 ? -4.052 0.262 18.973 1.00 90.25 102 LEU A N 1
ATOM 818 C CA . LEU A 1 102 ? -3.403 0.518 17.691 1.00 90.25 102 LEU A CA 1
ATOM 819 C C . LEU A 1 102 ? -4.298 1.361 16.776 1.00 90.25 102 LEU A C 1
ATOM 821 O O . LEU A 1 102 ? -3.817 2.331 16.200 1.00 90.25 102 LEU A O 1
ATOM 825 N N . LEU A 1 103 ? -5.599 1.050 16.701 1.00 91.94 103 LEU A N 1
ATOM 826 C CA . LEU A 1 103 ? -6.562 1.860 15.949 1.00 91.94 103 LEU A CA 1
ATOM 827 C C . LEU A 1 103 ? -6.533 3.327 16.398 1.00 91.94 103 LEU A C 1
ATOM 829 O O . LEU A 1 103 ? -6.343 4.202 15.559 1.00 91.94 103 LEU A O 1
ATOM 833 N N . LYS A 1 104 ? -6.640 3.598 17.708 1.00 92.00 104 LYS A N 1
ATOM 834 C CA . LYS A 1 104 ? -6.605 4.976 18.228 1.00 92.00 104 LYS A CA 1
ATOM 835 C C . LYS A 1 104 ? -5.295 5.697 17.912 1.00 92.00 104 LYS A C 1
ATOM 837 O O . LYS A 1 104 ? -5.327 6.887 17.598 1.00 92.00 104 LYS A O 1
ATOM 842 N N . GLN A 1 105 ? -4.156 5.009 17.996 1.00 92.62 105 GLN A N 1
ATOM 843 C CA . GLN A 1 105 ? -2.854 5.591 17.657 1.00 92.62 105 GLN A CA 1
ATOM 844 C C . GLN A 1 105 ? -2.771 5.937 16.167 1.00 92.62 105 GLN A C 1
ATOM 846 O O . GLN A 1 105 ? -2.415 7.063 15.830 1.00 92.62 105 GLN A O 1
ATOM 851 N N . VAL A 1 106 ? -3.183 5.018 15.288 1.00 91.56 106 VAL A N 1
ATOM 852 C CA . VAL A 1 106 ? -3.199 5.228 13.832 1.00 91.56 106 VAL A CA 1
ATOM 853 C C . VAL A 1 106 ? -4.126 6.381 13.455 1.00 91.56 106 VAL A C 1
ATOM 855 O O . VAL A 1 106 ? -3.694 7.302 12.768 1.00 91.56 106 VAL A O 1
ATOM 858 N N . THR A 1 107 ? -5.366 6.404 13.951 1.00 92.31 107 THR A N 1
ATOM 859 C CA . THR A 1 107 ? -6.302 7.505 13.664 1.00 92.31 107 THR A CA 1
ATOM 860 C C . THR A 1 107 ? -5.802 8.838 14.217 1.00 92.31 107 THR A C 1
ATOM 862 O O . THR A 1 107 ? -6.012 9.873 13.597 1.00 92.31 107 THR A O 1
ATOM 865 N N . SER A 1 108 ? -5.109 8.838 15.363 1.00 92.00 108 SER A N 1
ATOM 866 C CA . SER A 1 108 ? -4.520 10.064 15.920 1.00 92.00 108 SER A CA 1
ATOM 867 C C . SER A 1 108 ? -3.364 10.580 15.059 1.00 92.00 108 SER A C 1
ATOM 869 O O . SER A 1 108 ? -3.305 11.777 14.791 1.00 92.00 108 SER A O 1
ATOM 871 N N . ALA A 1 109 ? -2.490 9.690 14.577 1.00 90.69 109 ALA A N 1
ATOM 872 C CA . ALA A 1 109 ? -1.396 10.042 13.673 1.00 90.69 109 ALA A CA 1
ATOM 873 C C . ALA A 1 109 ? -1.913 10.596 12.333 1.00 90.69 109 ALA A C 1
ATOM 875 O O . ALA A 1 109 ? -1.420 11.611 11.845 1.00 90.69 109 ALA A O 1
ATOM 876 N N . LEU A 1 110 ? -2.961 9.984 11.774 1.00 90.25 110 LEU A N 1
ATOM 877 C CA . LEU A 1 110 ? -3.611 10.473 10.556 1.00 90.25 110 LEU A CA 1
ATOM 878 C C . LEU A 1 110 ? -4.314 11.819 10.772 1.00 90.25 110 LEU A C 1
ATOM 880 O O . LEU A 1 110 ? -4.207 12.713 9.933 1.00 90.25 110 LEU A O 1
ATOM 884 N N . ARG A 1 111 ? -4.939 12.023 11.939 1.00 89.88 111 ARG A N 1
ATOM 885 C CA . ARG A 1 111 ? -5.566 13.302 12.301 1.00 89.88 111 ARG A CA 1
ATOM 886 C C . ARG A 1 111 ? -4.551 14.444 12.383 1.00 89.88 111 ARG A C 1
ATOM 888 O O . ARG A 1 111 ? -4.855 15.543 11.927 1.00 89.88 111 ARG A O 1
ATOM 895 N N . LEU A 1 112 ? -3.345 14.195 12.905 1.00 89.81 112 LEU A N 1
ATOM 896 C CA . LEU A 1 112 ? -2.259 15.191 12.921 1.00 89.81 112 LEU A CA 1
ATOM 897 C C . LEU A 1 112 ? -1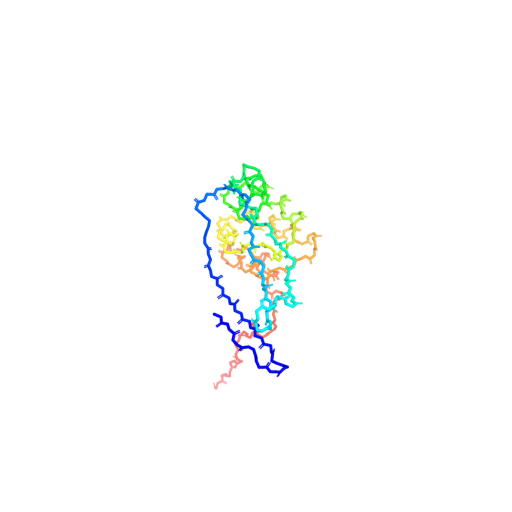.833 15.618 11.510 1.00 89.81 112 LEU A C 1
ATOM 899 O O . LEU A 1 112 ? -1.420 16.758 11.314 1.00 89.81 112 LEU A O 1
ATOM 903 N N . ARG A 1 113 ? -1.977 14.723 10.530 1.00 88.81 113 ARG A N 1
ATOM 904 C CA . ARG A 1 113 ? -1.703 14.984 9.112 1.00 88.81 113 ARG A CA 1
ATOM 905 C C . ARG A 1 113 ? -2.913 15.509 8.336 1.00 88.81 113 ARG A C 1
ATOM 907 O O . ARG A 1 113 ? -2.784 15.768 7.146 1.00 88.81 113 ARG A O 1
ATOM 914 N N . GLN A 1 114 ? -4.066 15.668 8.991 1.00 88.75 114 GLN A N 1
ATOM 915 C CA . GLN A 1 114 ? -5.345 16.010 8.357 1.00 88.75 114 GLN A CA 1
ATOM 916 C C . GLN A 1 114 ? -5.757 15.023 7.247 1.00 88.75 114 GLN A C 1
ATOM 918 O O . GLN A 1 114 ? -6.434 15.393 6.292 1.00 88.75 114 GLN A O 1
ATOM 923 N N . GLU A 1 115 ? -5.364 13.755 7.381 1.00 89.88 115 GLU A N 1
ATOM 924 C CA . GLU A 1 115 ? -5.712 12.692 6.441 1.00 89.88 115 GLU A CA 1
ATOM 925 C C . GLU A 1 115 ? -6.858 11.843 7.002 1.00 89.88 115 GLU A C 1
ATOM 927 O O . GLU A 1 115 ? -6.810 11.381 8.144 1.00 89.88 115 GLU A O 1
ATOM 932 N N . TYR A 1 116 ? -7.889 11.622 6.186 1.00 89.12 116 TYR A N 1
ATOM 933 C CA . TYR A 1 116 ? -9.025 10.761 6.507 1.00 89.12 116 TYR A CA 1
ATOM 934 C C . TYR A 1 116 ? -9.133 9.639 5.476 1.00 89.12 116 TYR A C 1
ATOM 936 O O . TYR A 1 116 ? -9.100 9.894 4.272 1.00 89.12 116 TYR A O 1
ATOM 944 N N . ASP A 1 117 ? -9.295 8.404 5.953 1.00 90.94 117 ASP A N 1
ATOM 945 C CA . ASP A 1 117 ? -9.572 7.243 5.109 1.00 90.94 117 ASP A CA 1
ATOM 946 C C . ASP A 1 117 ? -10.773 6.470 5.661 1.00 90.94 117 ASP A C 1
ATOM 948 O O . ASP A 1 117 ? -10.745 5.938 6.772 1.00 90.94 117 ASP A O 1
ATOM 952 N N . GLU A 1 118 ? -11.839 6.382 4.869 1.00 90.19 118 GLU A N 1
ATOM 953 C CA . GLU A 1 118 ? -13.095 5.751 5.284 1.00 90.19 118 GLU A CA 1
ATOM 954 C C . GLU A 1 118 ? -12.922 4.286 5.716 1.00 90.19 118 GLU A C 1
ATOM 956 O O . GLU A 1 118 ? -13.600 3.826 6.637 1.00 90.19 118 GLU A O 1
ATOM 961 N N . ARG A 1 119 ? -11.982 3.550 5.104 1.00 91.50 119 ARG A N 1
ATOM 962 C CA . ARG A 1 119 ? -11.785 2.114 5.348 1.00 91.50 119 ARG A CA 1
ATOM 963 C C . ARG A 1 119 ? -11.150 1.879 6.709 1.00 91.50 119 ARG A C 1
ATOM 965 O O . ARG A 1 119 ? -11.488 0.911 7.381 1.00 91.50 119 ARG A O 1
ATOM 972 N N . ILE A 1 120 ? -10.247 2.763 7.132 1.00 91.81 120 ILE A N 1
ATOM 973 C CA . ILE A 1 120 ? -9.635 2.706 8.465 1.00 91.81 120 ILE A CA 1
ATOM 974 C C . ILE A 1 120 ? -10.663 3.084 9.536 1.00 91.81 120 ILE A C 1
ATOM 976 O O . ILE A 1 120 ? -10.775 2.388 10.545 1.00 91.81 120 ILE A O 1
ATOM 980 N N . TRP A 1 121 ? -11.445 4.147 9.320 1.00 92.31 121 TRP A N 1
ATOM 981 C CA . TRP A 1 121 ? -12.442 4.585 10.304 1.00 92.31 121 TRP A CA 1
ATOM 982 C C . TRP A 1 121 ? -13.641 3.635 10.410 1.00 92.31 121 TRP A C 1
ATOM 984 O O . TRP A 1 121 ? -14.204 3.512 11.497 1.00 92.31 121 TRP A O 1
ATOM 994 N N . SER A 1 122 ? -13.995 2.891 9.356 1.00 90.75 122 SER A N 1
ATOM 995 C CA . SER A 1 122 ? -15.081 1.900 9.421 1.00 90.75 122 SER A CA 1
ATOM 996 C C . SER A 1 122 ? -14.791 0.764 10.416 1.00 90.75 122 SER A C 1
ATOM 998 O O . SER A 1 122 ? -15.713 0.215 11.023 1.00 90.75 122 SER A O 1
ATOM 1000 N N . VAL A 1 123 ? -13.512 0.472 10.694 1.00 92.19 123 VAL A N 1
ATOM 1001 C CA . VAL A 1 123 ? -13.085 -0.497 11.723 1.00 92.19 123 VAL A CA 1
ATOM 1002 C C . VAL A 1 123 ? -13.575 -0.110 13.122 1.00 92.19 123 VAL A C 1
ATOM 1004 O O . VAL A 1 123 ? -13.810 -0.992 13.955 1.00 92.19 123 VAL A O 1
ATOM 1007 N N . ALA A 1 124 ?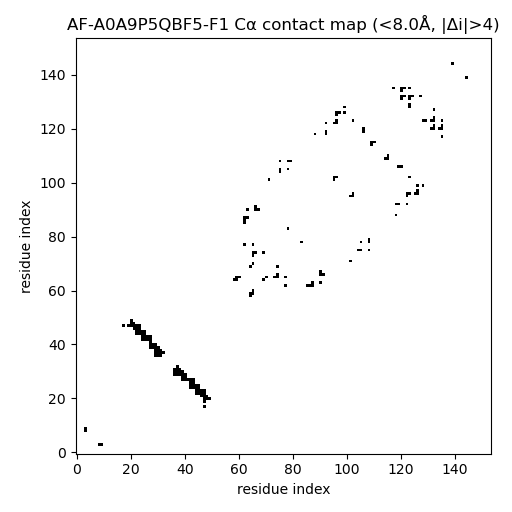 -13.813 1.179 13.383 1.00 91.56 124 ALA A N 1
ATOM 1008 C CA . ALA A 1 124 ? -14.375 1.646 14.648 1.00 91.56 124 ALA A CA 1
ATOM 1009 C C . ALA A 1 124 ? -15.728 0.993 14.975 1.00 91.56 124 ALA A C 1
ATOM 1011 O O . ALA A 1 124 ? -16.019 0.767 16.152 1.00 91.56 124 ALA A O 1
ATOM 1012 N N . LEU A 1 125 ? -16.515 0.627 13.952 1.00 88.56 125 LEU A N 1
ATOM 1013 C CA . LEU A 1 125 ? -17.781 -0.095 14.114 1.00 88.56 125 LEU A CA 1
ATOM 1014 C C . LEU A 1 125 ? -17.559 -1.501 14.683 1.00 88.56 125 LEU A C 1
ATOM 1016 O O . LEU A 1 125 ? -18.292 -1.930 15.569 1.00 88.56 125 LEU A O 1
ATOM 1020 N N . THR A 1 126 ? -16.521 -2.202 14.215 1.00 89.94 126 THR A N 1
ATOM 1021 C CA . THR A 1 126 ? -16.183 -3.557 14.688 1.00 89.94 126 THR A CA 1
ATOM 1022 C C . THR A 1 126 ? -15.653 -3.527 16.120 1.00 89.94 126 THR A C 1
ATOM 1024 O O . THR A 1 126 ? -16.001 -4.367 16.941 1.00 89.94 126 THR A O 1
ATOM 1027 N N . VAL A 1 127 ? -14.827 -2.527 16.430 1.00 89.50 127 VAL A N 1
ATOM 1028 C CA . VAL A 1 127 ? -14.185 -2.356 17.743 1.00 89.50 127 VAL A CA 1
ATOM 1029 C C . VAL A 1 127 ? -15.113 -1.673 18.768 1.00 89.50 127 VAL A C 1
ATOM 1031 O O . VAL A 1 127 ? -14.767 -1.549 19.947 1.00 89.50 127 VAL A O 1
ATOM 1034 N N . GLN A 1 128 ? -16.299 -1.236 18.330 1.00 86.62 128 GLN A N 1
ATOM 1035 C CA . GLN A 1 128 ? -17.309 -0.542 19.134 1.00 86.62 128 GLN A CA 1
ATOM 1036 C C . GLN A 1 128 ? -16.726 0.666 19.892 1.00 86.62 128 GLN A C 1
ATOM 1038 O O . GLN A 1 128 ? -16.975 0.873 21.083 1.00 86.62 128 GLN A O 1
ATOM 1043 N N . ASP A 1 129 ? -15.892 1.467 19.221 1.00 89.81 129 ASP A N 1
ATOM 1044 C CA . ASP A 1 129 ? -15.353 2.699 19.802 1.00 89.81 129 ASP A CA 1
ATOM 1045 C C . ASP A 1 129 ? -16.263 3.893 19.505 1.00 89.81 129 ASP A C 1
ATOM 1047 O O . ASP A 1 129 ? -16.309 4.380 18.382 1.00 89.81 129 ASP A O 1
ATOM 1051 N N . GLN A 1 130 ? -16.994 4.368 20.516 1.00 87.94 130 GLN A N 1
ATOM 1052 C CA . GLN A 1 130 ? -18.018 5.404 20.338 1.00 87.94 130 GLN A CA 1
ATOM 1053 C C . GLN A 1 130 ? -17.477 6.718 19.759 1.00 87.94 130 GLN A C 1
ATOM 1055 O O . GLN A 1 130 ? -18.155 7.350 18.950 1.00 87.94 130 GLN A O 1
ATOM 1060 N N . GLU A 1 131 ? -16.271 7.131 20.153 1.00 88.94 131 GLU A N 1
ATOM 1061 C CA . GLU A 1 131 ? -15.666 8.383 19.684 1.00 88.94 131 GLU A CA 1
ATOM 1062 C C . GLU A 1 131 ? -15.344 8.298 18.192 1.00 88.94 131 GLU A C 1
ATOM 1064 O O . GLU A 1 131 ? -15.759 9.159 17.413 1.00 88.94 131 GLU A O 1
ATOM 1069 N N . LEU A 1 132 ? -14.664 7.225 17.782 1.00 89.12 132 LEU A N 1
ATOM 1070 C CA . LEU A 1 132 ? -14.300 7.013 16.383 1.00 89.12 132 LEU A CA 1
ATOM 1071 C C . LEU A 1 132 ? -15.513 6.696 15.505 1.00 89.12 132 LEU A C 1
ATOM 1073 O O . LEU A 1 132 ? -15.549 7.109 14.350 1.00 89.12 132 LEU A O 1
ATOM 1077 N N . VAL A 1 133 ? -16.531 6.016 16.041 1.00 89.62 133 VAL A N 1
ATOM 1078 C CA . VAL A 1 133 ? -17.793 5.779 15.324 1.00 89.62 133 VAL A CA 1
ATOM 1079 C C . VAL A 1 133 ? -18.510 7.097 15.048 1.00 89.62 133 VAL A C 1
ATOM 1081 O O . VAL A 1 133 ? -18.996 7.300 13.939 1.00 89.62 133 VAL A O 1
ATOM 1084 N N . LYS A 1 134 ? -18.542 8.023 16.013 1.00 88.69 134 LYS A N 1
ATOM 1085 C CA . LYS A 1 134 ? -19.112 9.357 15.791 1.00 88.69 134 LYS A CA 1
ATOM 1086 C C . LYS A 1 134 ? -18.373 10.090 14.670 1.00 88.69 134 LYS A C 1
ATOM 1088 O O . LYS A 1 134 ? -19.017 10.622 13.773 1.00 88.69 134 LYS A O 1
ATOM 1093 N N . GLU A 1 135 ? -17.043 10.092 14.703 1.00 89.25 135 GLU A N 1
ATOM 1094 C CA . GLU A 1 135 ? -16.214 10.717 13.663 1.00 89.25 135 GLU A CA 1
ATOM 1095 C C . GLU A 1 135 ? -16.423 10.061 12.292 1.00 89.25 135 GLU A C 1
ATOM 1097 O O . GLU A 1 135 ? -16.549 10.757 11.287 1.00 89.25 135 GLU A O 1
ATOM 1102 N N . TYR A 1 136 ? -16.526 8.733 12.243 1.00 90.56 136 TYR A N 1
ATOM 1103 C CA . TYR A 1 136 ? -16.850 8.005 11.020 1.00 90.56 136 TYR A CA 1
ATOM 1104 C C . TYR A 1 136 ? -18.198 8.453 10.447 1.00 90.56 136 TYR A C 1
ATOM 1106 O O . TYR A 1 136 ? -18.250 8.840 9.283 1.00 90.56 136 TYR A O 1
ATOM 1114 N N . LEU A 1 137 ? -19.256 8.462 11.269 1.00 87.44 137 LEU A N 1
ATOM 1115 C CA . LEU A 1 137 ? -20.614 8.841 10.864 1.00 87.44 137 LEU A CA 1
ATOM 1116 C C . LEU A 1 137 ? -20.716 10.302 10.417 1.00 87.44 137 LEU A C 1
ATOM 1118 O O . LEU A 1 137 ? -21.431 10.592 9.465 1.00 87.44 137 LEU A O 1
ATOM 1122 N N . MET A 1 138 ? -19.991 11.217 11.067 1.00 87.38 138 MET A N 1
ATOM 1123 C CA . MET A 1 138 ? -19.974 12.636 10.689 1.00 87.38 138 MET A CA 1
ATOM 1124 C C . MET A 1 138 ? -19.351 12.886 9.311 1.00 87.38 138 MET A C 1
ATOM 1126 O O . MET A 1 138 ? -19.672 13.889 8.682 1.00 87.38 138 MET A O 1
ATOM 1130 N N . ASN A 1 139 ? -18.480 11.988 8.849 1.00 87.12 139 ASN A N 1
ATOM 1131 C CA . ASN A 1 139 ? -17.836 12.077 7.540 1.00 87.12 139 ASN A CA 1
ATOM 1132 C C . ASN A 1 139 ? -18.567 11.272 6.450 1.00 87.12 139 ASN A C 1
ATOM 1134 O O . ASN A 1 139 ? -18.137 11.285 5.299 1.00 87.12 139 ASN A O 1
ATOM 1138 N N . GLN A 1 140 ? -19.663 10.577 6.782 1.00 83.44 140 GLN A N 1
ATOM 1139 C CA . GLN A 1 140 ? -20.447 9.850 5.785 1.00 83.44 140 GLN A CA 1
ATOM 1140 C C . GLN A 1 140 ? -21.336 10.798 4.969 1.00 83.44 140 GLN A C 1
ATOM 1142 O O . GLN A 1 140 ? -21.884 11.762 5.512 1.00 83.44 140 GLN A O 1
ATOM 1147 N N . PRO A 1 141 ? -21.546 10.518 3.670 1.00 76.31 141 PRO A N 1
ATOM 1148 C CA . PRO A 1 141 ? -22.506 11.261 2.869 1.00 76.31 141 PRO A CA 1
ATOM 1149 C C . PRO A 1 141 ? -23.922 11.120 3.442 1.00 76.31 141 PRO A C 1
ATOM 1151 O O . PRO A 1 141 ? -24.336 10.042 3.875 1.00 76.31 141 PRO A O 1
ATOM 1154 N N . ALA A 1 142 ? -24.701 12.203 3.372 1.00 67.00 142 ALA A N 1
ATOM 1155 C CA . ALA A 1 142 ? -26.075 12.261 3.883 1.00 67.00 142 ALA A CA 1
ATOM 1156 C C . ALA A 1 142 ? -26.999 11.168 3.306 1.00 67.00 142 ALA A C 1
ATOM 1158 O O . ALA A 1 142 ? -27.966 10.778 3.950 1.00 67.00 142 ALA A O 1
ATOM 1159 N N . SER A 1 143 ? -26.680 10.623 2.128 1.00 65.94 143 SER A N 1
ATOM 1160 C CA . SER A 1 143 ? -27.409 9.518 1.494 1.00 65.94 143 SER A CA 1
ATOM 1161 C C . SER A 1 143 ? -27.331 8.190 2.258 1.00 65.94 143 SER A C 1
ATOM 1163 O O . SER A 1 143 ? -28.241 7.376 2.136 1.00 65.94 143 SER A O 1
ATOM 1165 N N . LEU A 1 144 ? -26.270 7.958 3.042 1.00 61.53 144 LEU A N 1
ATOM 1166 C CA . LEU A 1 144 ? -26.155 6.789 3.926 1.00 61.53 144 LEU A CA 1
ATOM 1167 C C . LEU A 1 144 ? -26.888 6.996 5.257 1.00 61.53 144 LEU A C 1
ATOM 1169 O O . LEU A 1 144 ? -27.231 6.028 5.930 1.00 61.53 144 LEU A O 1
ATOM 1173 N N . ILE A 1 145 ? -27.175 8.250 5.614 1.00 59.03 145 ILE A N 1
ATOM 1174 C CA . ILE A 1 145 ? -27.960 8.640 6.790 1.00 59.03 145 ILE A CA 1
ATOM 1175 C C . ILE A 1 145 ? -29.431 8.800 6.372 1.00 59.03 145 ILE A C 1
ATOM 1177 O O . ILE A 1 145 ? -30.107 9.754 6.744 1.00 59.03 145 ILE A O 1
ATOM 1181 N N . ASN A 1 146 ? -29.948 7.874 5.564 1.00 56.12 146 ASN A N 1
ATOM 1182 C CA . ASN A 1 146 ? -31.388 7.759 5.388 1.00 56.12 146 ASN A CA 1
ATOM 1183 C C . ASN A 1 146 ? -31.909 6.826 6.483 1.00 56.12 146 ASN A C 1
ATOM 1185 O O . ASN A 1 146 ? -31.902 5.606 6.339 1.00 56.12 146 ASN A O 1
ATOM 1189 N N . VAL A 1 147 ? -32.288 7.401 7.626 1.00 59.38 147 VAL A N 1
ATOM 1190 C CA . VAL A 1 147 ? -32.689 6.657 8.837 1.00 59.38 147 VAL A CA 1
ATOM 1191 C C . VAL A 1 147 ? -34.132 6.115 8.738 1.00 59.38 147 VAL A C 1
ATOM 1193 O O . VAL A 1 147 ? -34.784 5.868 9.748 1.00 59.38 147 VAL A O 1
ATOM 1196 N N . GLY A 1 148 ? -34.617 5.885 7.514 1.00 56.59 148 GLY A N 1
ATOM 1197 C CA . GLY A 1 148 ? -35.929 5.324 7.201 1.00 56.59 148 GLY A CA 1
ATOM 1198 C C . GLY A 1 148 ? -36.926 6.360 6.688 1.00 56.59 148 GLY A C 1
ATOM 1199 O O . GLY A 1 148 ? -36.936 7.511 7.129 1.00 56.59 148 GLY A O 1
ATOM 1200 N N . ASP A 1 149 ? -37.784 5.920 5.762 1.00 68.06 149 ASP A N 1
ATOM 1201 C CA . ASP A 1 149 ? -38.973 6.669 5.367 1.00 68.06 149 ASP A CA 1
ATOM 1202 C C . ASP A 1 149 ? -39.850 6.927 6.595 1.00 68.06 149 ASP A C 1
ATOM 1204 O O . ASP A 1 149 ? -40.026 6.074 7.470 1.00 68.06 149 ASP A O 1
ATOM 1208 N N . TRP A 1 150 ? -40.383 8.142 6.663 1.00 62.44 150 TRP A N 1
ATOM 1209 C CA . TRP A 1 150 ? -41.258 8.591 7.733 1.00 62.44 150 TRP A CA 1
ATOM 1210 C C . TRP A 1 150 ? -42.450 7.632 7.897 1.00 62.44 150 TRP A C 1
ATOM 1212 O O . TRP A 1 150 ? -43.167 7.320 6.946 1.00 62.44 150 TRP A O 1
ATOM 1222 N N . PHE A 1 151 ? -42.678 7.159 9.122 1.00 60.59 151 PHE A N 1
ATOM 1223 C CA . PHE A 1 151 ? -43.848 6.346 9.435 1.00 60.59 151 PHE A CA 1
ATOM 1224 C C . PHE A 1 151 ? -45.118 7.200 9.303 1.00 60.59 151 PHE A C 1
ATOM 1226 O O . PHE A 1 151 ? -45.332 8.131 10.081 1.00 60.59 151 PHE A O 1
ATOM 1233 N N . THR A 1 152 ? -45.987 6.864 8.349 1.00 61.38 152 THR A N 1
ATOM 1234 C CA . THR A 1 152 ? -47.397 7.272 8.382 1.00 61.38 152 THR A CA 1
ATOM 1235 C C . THR A 1 152 ? -48.157 6.311 9.279 1.00 61.38 152 THR A C 1
ATOM 1237 O O . THR A 1 152 ? -48.329 5.143 8.937 1.00 61.38 152 THR A O 1
ATOM 1240 N N . SER A 1 153 ? -48.645 6.784 10.424 1.00 52.12 153 SER A N 1
ATOM 1241 C CA . SER A 1 153 ? -49.746 6.083 11.089 1.00 52.12 153 SER A CA 1
ATOM 1242 C C . SER A 1 153 ? -51.016 6.358 10.287 1.00 52.12 153 SER A C 1
ATOM 1244 O O . SER A 1 153 ? -51.370 7.523 10.101 1.00 52.12 153 SER A O 1
ATOM 1246 N N . SER A 1 154 ? -51.661 5.298 9.794 1.00 57.44 154 SER A N 1
ATOM 1247 C CA . SER A 1 154 ? -53.078 5.346 9.398 1.00 57.44 154 SER A CA 1
ATOM 1248 C C . SER A 1 154 ? -53.977 5.307 10.629 1.00 57.44 154 SER A C 1
ATOM 1250 O O . SER A 1 154 ? -53.488 4.840 11.686 1.00 57.44 154 SER A O 1
#

Solvent-accessible surface area (backbone atoms only — not comparable to full-atom values): 9989 Å² total; per-residue (Å²): 140,82,88,79,57,92,95,60,86,85,86,87,88,83,88,84,83,76,97,64,70,44,79,42,79,44,84,48,63,70,44,66,58,93,92,44,79,76,47,67,51,82,71,46,73,51,78,44,68,72,89,50,77,64,51,54,59,60,42,56,75,31,61,75,36,31,69,73,75,43,54,74,66,50,45,52,58,48,52,76,79,50,67,75,91,74,56,61,56,87,65,49,52,66,53,38,52,75,30,66,66,59,38,54,51,51,55,49,57,31,53,77,68,73,53,86,56,71,76,68,38,53,39,23,64,78,58,65,37,67,69,49,36,50,56,41,58,73,71,49,61,68,82,78,66,64,90,62,83,82,84,77,82,129

Radius of gyration: 27.79 Å; Cα contacts (8 Å, |Δi|>4): 112; chains: 1; bounding box: 78×36×71 Å

Sequence (154 aa):
DIQLSPHGTFQYEYGFYFPEEGDFSHYPAHVSNYEDIIAFATPATLKVRAPALDRKEADMGTWSYVLKHGTKDDILSKLESSSLSSLPFDMLLPRLQKDKRLLKQVTSALRLRQEYDERIWSVALTVQDQELVKEYLMNQPASLINVGDWFTSS

Foldseek 3Di:
DDDDDVPDDDDDDDDDDDPDFDKAWDAWDFDDDPPGTPDTDDIDIDGGDDCDPCVVVVVCLALVNCLPPNDLVSNLVSLLVDDPVRHPLVSVLVVCLVDVVSLVSSVVSCVVVVHDDLSSLVSCVSNVPPVSVVVSVVPDPCVVVCVDDDDDDD

pLDDT: mean 82.44, std 11.3, range [48.53, 92.62]

Mean predicted aligned error: 14.03 Å

Secondary structure (DSSP, 8-state):
--PPPTT-----------SSSEEEEEPPPEEEETTEEEEEPPPEEEEE----HHHHHHHHTSHHHHHHH--HHHHHHHHHHS-GGG--HHHHHHHHHH-HHHHHHHHHHHHHTT---HHHHHHHHHHT-HHHHHHHHHTS-TTT----------